Protein AF-A0A376FIH7-F1 (afdb_monomer_lite)

Radius of gyration: 18.2 Å; chains: 1; bounding box: 39×20×49 Å

InterPro domains:
  IPR001567 Peptidase M3A/M3B catalytic domain [PF01432] (1-60)
  IPR024077 Neurolysin/Thimet oligopeptidase, domain 2 [G3DSA:1.10.1370.10] (5-59)
  IPR045090 Peptidase M3A/M3B [PTHR11804] (1-59)

Foldseek 3Di:
DVVLCLDPVSQQVPDADPPPRHGDDPVVSVVCVVCVCPCVVVVVVVVVVVVVVVCVVPVPD

Structure (mmCIF, N/CA/C/O backbone):
data_AF-A0A376FIH7-F1
#
_entry.id   AF-A0A376FIH7-F1
#
loop_
_atom_site.group_PDB
_atom_site.id
_atom_site.type_symbol
_atom_site.label_atom_id
_atom_site.label_alt_id
_atom_site.label_comp_id
_atom_site.label_asym_id
_atom_site.label_entity_id
_atom_site.label_seq_id
_atom_site.pdbx_PDB_ins_code
_atom_site.Cartn_x
_atom_site.Cartn_y
_atom_site.Cartn_z
_at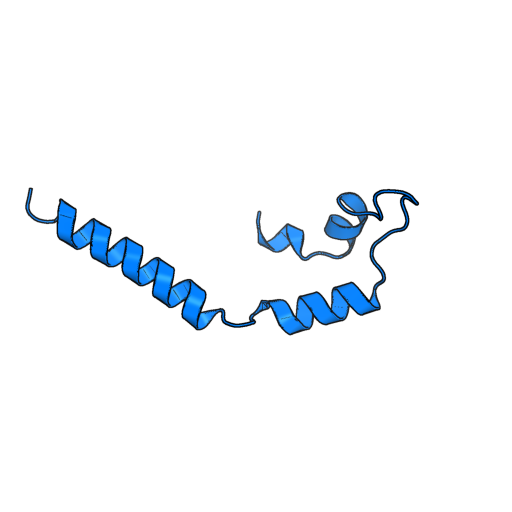om_site.occupancy
_atom_site.B_iso_or_equiv
_atom_site.auth_seq_id
_atom_site.auth_comp_id
_atom_site.auth_asym_id
_atom_site.auth_atom_id
_atom_site.pdbx_PDB_model_num
ATOM 1 N N . MET A 1 1 ? 9.331 -9.395 6.323 1.00 76.81 1 MET A N 1
ATOM 2 C CA . MET A 1 1 ? 8.854 -8.745 7.566 1.00 76.81 1 MET A CA 1
ATOM 3 C C . MET A 1 1 ? 7.481 -8.103 7.395 1.00 76.81 1 MET A C 1
ATOM 5 O O . MET A 1 1 ? 6.689 -8.191 8.315 1.00 76.81 1 MET A O 1
ATOM 9 N N . GLU A 1 2 ? 7.155 -7.549 6.226 1.00 85.62 2 GLU A N 1
ATOM 10 C CA . GLU A 1 2 ? 5.910 -6.797 5.962 1.00 85.62 2 GLU A CA 1
ATOM 11 C C . GLU A 1 2 ? 4.596 -7.549 6.253 1.00 85.62 2 GLU A C 1
ATOM 13 O O . GLU A 1 2 ? 3.601 -6.932 6.618 1.00 85.62 2 GLU A O 1
ATOM 18 N N . ASN A 1 3 ? 4.577 -8.884 6.155 1.00 85.44 3 ASN A N 1
ATOM 19 C CA . ASN A 1 3 ? 3.389 -9.674 6.504 1.00 85.44 3 ASN A CA 1
ATOM 20 C C . ASN A 1 3 ? 3.057 -9.636 8.004 1.00 85.44 3 ASN A C 1
ATOM 22 O O . ASN A 1 3 ? 1.886 -9.716 8.356 1.00 85.44 3 ASN A O 1
ATOM 26 N N . TRP A 1 4 ? 4.061 -9.472 8.870 1.00 87.19 4 TRP A N 1
ATOM 27 C CA . TRP A 1 4 ? 3.878 -9.446 10.324 1.00 87.19 4 TRP A CA 1
ATOM 28 C C . TRP A 1 4 ? 3.078 -8.222 10.784 1.00 87.19 4 TRP A C 1
ATOM 30 O O . TRP A 1 4 ? 2.345 -8.300 11.758 1.00 87.19 4 TRP A O 1
ATOM 40 N N . CYS A 1 5 ? 3.121 -7.122 10.023 1.00 85.69 5 CYS A N 1
ATOM 41 C CA . CYS A 1 5 ? 2.320 -5.919 10.266 1.00 85.69 5 CYS A CA 1
ATOM 42 C C . CYS A 1 5 ? 0.800 -6.138 10.148 1.00 85.69 5 CYS A C 1
ATOM 44 O O . CYS A 1 5 ? 0.042 -5.217 10.432 1.00 85.69 5 CYS A O 1
ATOM 46 N N . TRP A 1 6 ? 0.356 -7.317 9.703 1.00 87.38 6 TRP A N 1
ATOM 47 C CA . TRP A 1 6 ? -1.056 -7.682 9.590 1.00 87.38 6 TRP A CA 1
ATOM 48 C C . TRP A 1 6 ? -1.510 -8.685 10.655 1.00 87.38 6 TRP A C 1
ATOM 50 O O . TRP A 1 6 ? -2.691 -9.022 10.690 1.00 87.38 6 TRP A O 1
ATOM 60 N N . GLU A 1 7 ? -0.601 -9.164 11.508 1.00 89.38 7 GLU A N 1
ATOM 61 C CA . GLU A 1 7 ? -0.949 -10.093 12.581 1.00 89.38 7 GLU A CA 1
ATOM 62 C C . GLU A 1 7 ? -1.598 -9.341 13.754 1.00 89.38 7 GLU A C 1
ATOM 64 O O . GLU A 1 7 ? -1.069 -8.303 14.170 1.00 89.38 7 GLU A O 1
ATOM 69 N N . PRO A 1 8 ? -2.707 -9.846 14.328 1.00 88.62 8 PRO A N 1
ATOM 70 C CA . PRO A 1 8 ? -3.402 -9.181 15.430 1.00 88.62 8 PRO A CA 1
ATOM 71 C C . PRO A 1 8 ? -2.494 -8.871 16.623 1.00 88.62 8 PRO A C 1
ATOM 73 O O . PRO A 1 8 ? -2.519 -7.751 17.128 1.00 88.62 8 PRO A O 1
ATOM 76 N N . ASP A 1 9 ? -1.648 -9.823 17.025 1.00 88.75 9 ASP A N 1
ATOM 77 C CA . ASP A 1 9 ? -0.741 -9.664 18.167 1.00 88.75 9 ASP A CA 1
ATOM 78 C C . ASP A 1 9 ? 0.329 -8.598 17.901 1.00 88.75 9 ASP A C 1
ATOM 80 O O . ASP A 1 9 ? 0.676 -7.813 18.783 1.00 88.75 9 ASP A O 1
ATOM 84 N N . ALA A 1 10 ? 0.826 -8.531 16.663 1.00 88.62 10 ALA A N 1
ATOM 85 C CA . ALA A 1 10 ? 1.792 -7.523 16.252 1.00 88.62 10 ALA A CA 1
ATOM 86 C C . ALA A 1 10 ? 1.159 -6.129 16.250 1.00 88.62 10 ALA A C 1
ATOM 88 O O . ALA A 1 10 ? 1.731 -5.192 16.801 1.00 88.62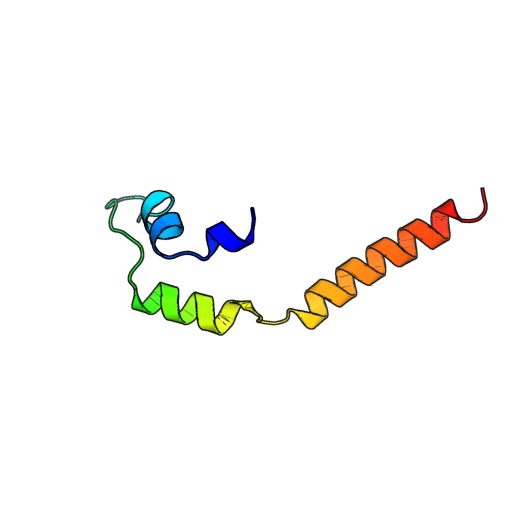 10 ALA A O 1
ATOM 89 N N . LEU A 1 11 ? -0.042 -5.995 15.678 1.00 87.44 11 LEU A N 1
ATOM 90 C CA . LEU A 1 11 ? -0.787 -4.737 15.646 1.00 87.44 11 LEU A CA 1
ATOM 91 C C . LEU A 1 11 ? -1.176 -4.264 17.045 1.00 87.44 11 LEU A C 1
ATOM 93 O O . LEU A 1 11 ? -0.992 -3.089 17.349 1.00 87.44 11 LEU A O 1
ATOM 97 N N . ALA A 1 12 ? -1.643 -5.157 17.916 1.00 87.44 12 ALA A N 1
ATOM 98 C CA . ALA A 1 12 ? -1.945 -4.828 19.307 1.00 87.44 12 ALA A CA 1
ATOM 99 C C . ALA A 1 12 ? -0.697 -4.374 20.083 1.00 87.44 12 ALA A C 1
ATOM 101 O O . ALA A 1 12 ? -0.800 -3.538 20.974 1.00 87.44 12 ALA A O 1
ATOM 102 N N . PHE A 1 13 ? 0.484 -4.892 19.731 1.00 88.06 13 PHE A N 1
ATOM 103 C CA . PHE A 1 13 ? 1.747 -4.485 20.342 1.00 88.06 13 PHE A CA 1
ATOM 104 C C . PHE A 1 13 ? 2.245 -3.114 19.854 1.00 88.06 13 PHE A C 1
ATOM 106 O O . PHE A 1 13 ? 2.810 -2.357 20.642 1.00 88.06 13 PHE A O 1
ATOM 113 N N . ILE A 1 14 ? 2.055 -2.781 18.571 1.00 87.81 14 ILE A N 1
ATOM 114 C CA . ILE A 1 14 ? 2.617 -1.559 17.960 1.00 87.81 14 ILE A CA 1
ATOM 115 C C . ILE A 1 14 ? 1.619 -0.400 17.809 1.00 87.81 14 ILE A C 1
ATOM 117 O O . ILE A 1 14 ? 2.019 0.673 17.357 1.00 87.81 14 ILE A O 1
ATOM 121 N N . SER A 1 15 ? 0.334 -0.593 18.125 1.00 86.56 15 SER A N 1
ATOM 122 C CA . SER A 1 15 ? -0.719 0.408 17.896 1.00 86.56 15 SER A CA 1
ATOM 123 C C . SER A 1 15 ? -1.598 0.657 19.125 1.00 86.56 15 SER A C 1
ATOM 125 O O . SER A 1 15 ? -1.830 -0.233 19.936 1.0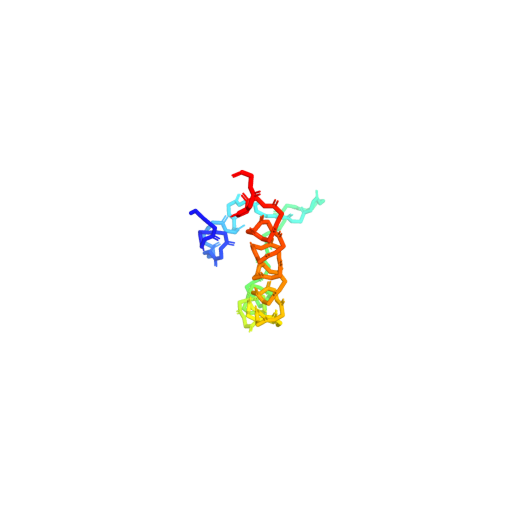0 86.56 15 SER A O 1
ATOM 127 N N . GLY A 1 16 ? -2.108 1.885 19.238 1.00 91.25 16 GLY A N 1
ATOM 128 C CA . GLY A 1 16 ? -3.056 2.318 20.262 1.00 91.25 16 GLY A CA 1
ATOM 129 C C . GLY A 1 16 ? -3.498 3.762 20.016 1.00 91.25 16 GLY A C 1
ATOM 130 O O . GLY A 1 16 ? -2.821 4.511 19.305 1.00 91.25 16 GLY A O 1
ATOM 131 N N . HIS A 1 17 ? -4.649 4.156 20.560 1.00 95.00 17 HIS A N 1
ATOM 132 C CA . HIS A 1 17 ? -5.150 5.523 20.431 1.00 95.00 17 HIS A CA 1
ATOM 133 C C . HIS A 1 17 ? -4.183 6.510 21.102 1.00 95.00 17 HIS A C 1
ATOM 135 O O . HIS A 1 17 ? -3.784 6.305 22.246 1.00 95.00 17 HIS A O 1
ATOM 141 N N . TYR A 1 18 ? -3.810 7.592 20.413 1.00 95.19 18 TYR A N 1
ATOM 142 C CA . TYR A 1 18 ? -2.704 8.451 20.859 1.00 95.19 18 TYR A CA 1
ATOM 143 C C . TYR A 1 18 ? -2.974 9.191 22.181 1.00 95.19 18 TYR A C 1
ATOM 145 O O . TYR A 1 18 ? -2.027 9.550 22.874 1.00 95.19 18 TYR A O 1
ATOM 153 N N . GLU A 1 19 ? -4.244 9.405 22.542 1.00 96.88 19 GLU A N 1
ATOM 154 C CA . GLU A 1 19 ? -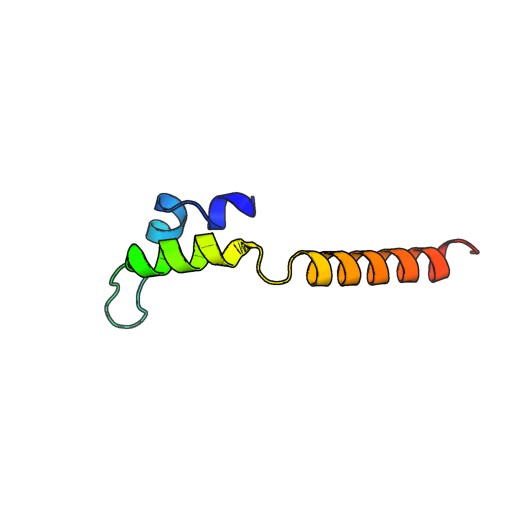4.623 10.064 23.803 1.00 96.88 19 GLU A CA 1
ATOM 155 C C . GLU A 1 19 ? -4.973 9.072 24.912 1.00 96.88 19 GLU A C 1
ATOM 157 O O . GLU A 1 19 ? -4.647 9.303 26.072 1.00 96.88 19 GLU A O 1
ATOM 162 N N . THR A 1 20 ? -5.666 7.982 24.571 1.00 96.06 20 THR A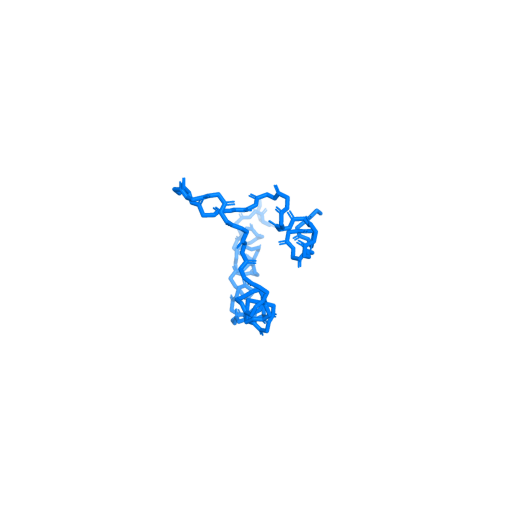 N 1
ATOM 163 C CA . THR A 1 20 ? -6.270 7.069 25.561 1.00 96.06 20 THR A CA 1
ATOM 164 C C . THR A 1 20 ? -5.467 5.788 25.746 1.00 96.06 20 THR A C 1
ATOM 166 O O . THR A 1 20 ? -5.663 5.083 26.731 1.00 96.06 20 THR A O 1
ATOM 169 N N . GLY A 1 21 ? -4.572 5.467 24.811 1.00 92.62 21 GLY A N 1
ATOM 170 C CA . GLY A 1 21 ? -3.818 4.216 24.790 1.00 92.62 21 GLY A CA 1
ATOM 171 C C . GLY A 1 21 ? -4.662 2.980 24.472 1.00 92.62 21 GLY A C 1
ATOM 172 O O . GLY A 1 21 ? -4.131 1.873 24.501 1.00 92.62 21 GLY A O 1
ATOM 173 N N . GLU A 1 22 ? -5.956 3.133 24.175 1.00 93.25 22 GLU A N 1
ATOM 174 C CA . GLU A 1 22 ? -6.830 1.997 23.881 1.00 93.25 22 GLU A CA 1
ATOM 175 C C . GLU A 1 22 ? -6.377 1.258 22.612 1.00 93.25 22 GLU A C 1
ATOM 177 O O . GLU A 1 22 ? -5.990 1.904 21.630 1.00 93.25 22 GLU A O 1
ATOM 182 N N . PRO A 1 23 ? -6.419 -0.086 22.606 1.00 90.50 23 PRO A N 1
ATOM 183 C CA . PRO A 1 23 ? -5.999 -0.875 21.456 1.00 90.50 23 PRO A CA 1
ATOM 184 C C . PRO A 1 23 ? -6.964 -0.704 20.277 1.00 90.50 23 PRO A C 1
ATOM 186 O O . PRO A 1 23 ? -8.129 -0.338 20.446 1.00 90.50 23 PRO A O 1
ATOM 189 N N . LEU A 1 24 ? -6.495 -1.030 19.070 1.00 89.62 24 LEU A N 1
ATOM 190 C CA . LEU A 1 24 ? -7.339 -1.041 17.876 1.00 89.62 24 LEU A CA 1
ATOM 191 C C . LEU A 1 24 ? -8.515 -2.029 18.056 1.00 89.62 24 LEU A C 1
ATOM 193 O O . LEU A 1 24 ? -8.277 -3.218 18.286 1.00 89.62 24 LEU A O 1
ATOM 197 N N . PRO A 1 25 ? -9.777 -1.588 17.898 1.00 91.56 25 PRO A N 1
ATOM 198 C CA . PRO A 1 25 ? -10.932 -2.477 17.943 1.00 91.56 25 PRO A CA 1
ATOM 199 C C . PRO A 1 25 ? -10.851 -3.594 16.900 1.00 91.56 25 PRO A C 1
ATOM 201 O O . PRO A 1 25 ? -10.518 -3.354 15.733 1.00 91.56 25 PRO A O 1
ATOM 204 N N . LYS A 1 26 ? -11.228 -4.812 17.297 1.00 89.88 26 LYS A N 1
ATOM 205 C CA . LYS A 1 26 ? -11.167 -5.997 16.432 1.00 89.88 26 LYS A CA 1
ATOM 206 C C . LYS A 1 26 ? -11.982 -5.815 15.148 1.00 89.88 26 LYS A C 1
ATOM 208 O O . LYS A 1 26 ? -11.529 -6.191 14.072 1.00 89.88 26 LYS A O 1
ATOM 213 N N . GLU A 1 27 ? -13.148 -5.185 15.232 1.00 93.81 27 GLU A N 1
ATOM 214 C CA . GLU A 1 27 ? -14.019 -4.952 14.078 1.00 93.81 27 GLU A CA 1
ATOM 215 C C . GLU A 1 27 ? -13.369 -4.039 13.028 1.00 93.81 27 GLU A C 1
ATOM 217 O O . GLU A 1 27 ? -13.662 -4.156 11.836 1.00 93.81 27 GLU A O 1
ATOM 222 N N . LEU A 1 28 ? -12.498 -3.114 13.447 1.00 92.06 28 LEU A N 1
ATOM 223 C CA . LEU A 1 28 ? -11.736 -2.273 12.523 1.00 92.06 28 LEU A CA 1
ATOM 224 C C . LEU A 1 28 ? -10.594 -3.058 11.880 1.00 92.06 28 LEU A C 1
ATOM 226 O O . LEU A 1 28 ? -10.407 -2.949 10.668 1.00 92.06 28 LEU A O 1
ATOM 230 N N . LEU A 1 29 ? -9.898 -3.897 12.651 1.00 91.06 29 LEU A N 1
ATOM 231 C CA . LEU A 1 29 ? -8.882 -4.799 12.111 1.00 91.06 29 LEU A CA 1
ATOM 232 C C . LEU A 1 29 ? -9.470 -5.738 11.048 1.00 91.06 29 LEU A C 1
ATOM 234 O O . LEU A 1 29 ? -8.922 -5.849 9.954 1.00 91.06 29 LEU A O 1
ATOM 238 N N . ASP A 1 30 ? -10.627 -6.342 11.321 1.00 93.19 30 ASP A N 1
ATOM 239 C CA . ASP A 1 30 ? -11.305 -7.239 10.380 1.00 93.19 30 ASP A CA 1
ATOM 240 C C . ASP A 1 30 ? -11.649 -6.515 9.059 1.00 93.19 30 ASP A C 1
ATOM 242 O O . ASP A 1 30 ? -11.459 -7.063 7.968 1.00 93.19 30 ASP A O 1
ATOM 246 N N . LYS A 1 31 ? -12.077 -5.243 9.128 1.00 95.38 31 LYS A N 1
ATOM 247 C CA . LYS A 1 31 ? -12.306 -4.403 7.937 1.00 95.38 31 LYS A CA 1
ATOM 248 C C . LYS A 1 31 ? -11.013 -4.099 7.180 1.00 95.38 31 LYS A C 1
ATOM 250 O O . LYS A 1 31 ? -11.009 -4.147 5.951 1.00 95.38 31 LYS A O 1
ATOM 255 N N . MET A 1 32 ? -9.922 -3.796 7.886 1.00 93.44 32 MET A N 1
ATOM 256 C CA . MET A 1 32 ? -8.614 -3.549 7.267 1.00 93.44 32 MET A CA 1
ATOM 257 C C . MET A 1 32 ? -8.090 -4.795 6.549 1.00 93.44 32 MET A C 1
ATOM 259 O O . MET A 1 32 ? -7.619 -4.693 5.418 1.00 93.44 32 MET A O 1
ATOM 263 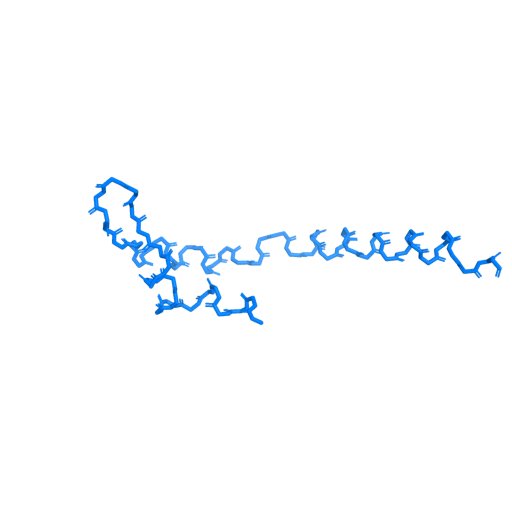N N . LEU A 1 33 ? -8.227 -5.973 7.164 1.00 92.38 33 LEU A N 1
ATOM 264 C CA . LEU A 1 33 ? -7.829 -7.249 6.567 1.00 92.38 33 LEU A CA 1
ATOM 265 C C . LEU A 1 33 ? -8.650 -7.569 5.315 1.00 92.38 33 LEU A C 1
ATOM 267 O O . LEU A 1 33 ? -8.080 -7.951 4.293 1.00 92.38 33 LEU A O 1
ATOM 271 N N . ALA A 1 34 ? -9.966 -7.340 5.350 1.00 95.38 34 ALA A N 1
ATOM 272 C CA . ALA A 1 34 ? -10.824 -7.483 4.174 1.00 95.38 34 ALA A CA 1
ATOM 273 C C . ALA A 1 34 ? -10.413 -6.531 3.032 1.00 95.38 34 ALA A C 1
ATOM 275 O O . ALA A 1 34 ? -10.493 -6.891 1.857 1.00 95.38 34 ALA A O 1
ATOM 276 N N . ALA A 1 35 ? -9.926 -5.335 3.372 1.00 95.56 35 ALA A N 1
ATOM 277 C CA . ALA A 1 35 ? -9.460 -4.331 2.421 1.00 95.56 35 ALA A CA 1
ATOM 278 C C . ALA A 1 35 ? -7.980 -4.477 2.013 1.00 95.56 35 ALA A C 1
ATOM 280 O O . ALA A 1 35 ? -7.523 -3.715 1.163 1.00 95.56 35 ALA A O 1
ATOM 281 N N . LYS A 1 36 ? -7.227 -5.449 2.553 1.00 92.81 36 LYS A N 1
ATOM 282 C CA . LYS A 1 36 ? -5.767 -5.590 2.351 1.00 92.81 36 LYS A CA 1
ATOM 283 C C . LYS A 1 36 ? -5.337 -5.572 0.880 1.00 92.81 36 LYS A C 1
ATOM 285 O O . LYS A 1 36 ? -4.266 -5.071 0.556 1.00 92.81 36 LYS A O 1
ATOM 290 N N . ASN A 1 37 ? -6.171 -6.110 -0.008 1.00 94.44 37 ASN A N 1
ATOM 291 C CA . ASN A 1 37 ? -5.879 -6.216 -1.440 1.00 94.44 37 ASN A CA 1
ATOM 292 C C . ASN A 1 37 ? -6.565 -5.134 -2.288 1.00 94.44 37 ASN A C 1
ATOM 294 O O . ASN A 1 37 ? -6.623 -5.254 -3.516 1.00 94.44 37 ASN A O 1
ATOM 298 N N . TYR A 1 38 ? -7.103 -4.086 -1.661 1.00 95.81 38 TYR A N 1
ATOM 299 C CA . TYR A 1 38 ? -7.709 -2.972 -2.375 1.00 95.81 38 TYR A CA 1
ATOM 300 C C . TYR A 1 38 ? -6.700 -2.368 -3.362 1.00 95.81 38 TYR A C 1
ATOM 302 O O . TYR A 1 38 ? -5.609 -1.953 -2.984 1.00 95.81 38 TYR A O 1
ATOM 310 N N . GLN A 1 39 ? -7.056 -2.372 -4.650 1.00 96.94 39 GLN A N 1
ATOM 311 C CA . GLN A 1 39 ? -6.211 -1.897 -5.754 1.00 96.94 39 GLN A CA 1
ATOM 312 C C . GLN A 1 39 ? -4.824 -2.565 -5.882 1.00 96.94 39 GLN A C 1
ATOM 314 O O . GLN A 1 39 ? -3.942 -2.010 -6.540 1.00 96.94 39 GLN A O 1
ATOM 319 N N . ALA A 1 40 ? -4.625 -3.781 -5.357 1.00 96.31 40 ALA A N 1
ATOM 320 C CA . ALA A 1 40 ? -3.329 -4.470 -5.419 1.00 96.31 40 ALA A CA 1
ATOM 321 C C . ALA A 1 40 ? -2.761 -4.575 -6.851 1.00 96.31 40 ALA A C 1
ATOM 323 O O . ALA A 1 40 ? -1.567 -4.378 -7.064 1.00 96.31 40 ALA A O 1
ATOM 324 N N . ALA A 1 41 ? -3.614 -4.797 -7.858 1.00 97.06 41 ALA A N 1
ATOM 325 C CA . ALA A 1 41 ? -3.192 -4.834 -9.260 1.00 97.06 41 ALA A CA 1
ATOM 326 C C . ALA A 1 41 ? -2.618 -3.492 -9.753 1.00 97.06 41 ALA A C 1
ATOM 328 O O . ALA A 1 41 ? -1.611 -3.483 -10.456 1.00 97.06 41 ALA A O 1
ATOM 329 N N . MET A 1 42 ? -3.215 -2.362 -9.358 1.00 98.06 42 MET A N 1
ATOM 330 C CA . MET A 1 42 ? -2.711 -1.030 -9.718 1.00 98.06 42 MET A CA 1
ATOM 331 C C . MET A 1 42 ? -1.371 -0.741 -9.043 1.00 98.06 42 MET A C 1
ATOM 333 O O . MET A 1 42 ? -0.469 -0.195 -9.678 1.00 98.06 42 MET A O 1
ATOM 337 N N . PHE A 1 43 ? -1.218 -1.153 -7.781 1.00 97.38 43 PHE A N 1
ATOM 338 C CA . PHE A 1 43 ? 0.056 -1.056 -7.074 1.00 97.38 43 PHE A CA 1
ATOM 339 C C . PHE A 1 43 ? 1.158 -1.844 -7.797 1.00 97.38 43 PHE A C 1
ATOM 341 O O . PHE A 1 43 ? 2.220 -1.292 -8.082 1.00 97.38 43 PHE A O 1
ATOM 348 N N . ILE A 1 44 ? 0.888 -3.100 -8.171 1.00 98.00 44 ILE A N 1
ATOM 349 C CA . ILE A 1 44 ? 1.845 -3.932 -8.914 1.00 98.00 44 ILE A CA 1
ATOM 350 C C . ILE A 1 44 ? 2.153 -3.339 -10.291 1.00 98.00 44 ILE A C 1
ATOM 352 O O . ILE A 1 44 ? 3.320 -3.272 -10.672 1.00 98.00 44 ILE A O 1
ATOM 356 N N . LEU A 1 45 ? 1.144 -2.856 -11.023 1.00 98.44 45 LEU A N 1
ATOM 357 C CA . LEU A 1 45 ? 1.349 -2.231 -12.331 1.00 98.44 45 LEU A CA 1
ATOM 358 C C . LEU A 1 45 ? 2.314 -1.041 -12.246 1.00 98.44 45 LEU A C 1
ATOM 360 O O . LEU A 1 45 ? 3.199 -0.908 -13.090 1.00 98.44 45 LEU A O 1
ATOM 364 N N . ARG A 1 46 ? 2.199 -0.221 -11.197 1.00 98.25 46 ARG A N 1
ATOM 365 C CA . ARG A 1 46 ? 3.111 0.905 -10.964 1.00 98.25 46 ARG A CA 1
ATOM 366 C C . ARG A 1 46 ? 4.545 0.448 -10.675 1.00 98.25 46 ARG A C 1
ATOM 368 O O . ARG A 1 46 ? 5.483 1.059 -11.177 1.00 98.25 46 ARG A O 1
ATOM 375 N N . GLN A 1 47 ? 4.727 -0.634 -9.915 1.00 98.44 47 GLN A N 1
ATOM 376 C CA . GLN A 1 47 ? 6.059 -1.209 -9.674 1.00 98.44 47 GLN A CA 1
ATOM 377 C C . GLN A 1 47 ? 6.687 -1.755 -10.964 1.00 98.44 47 GLN A C 1
ATOM 379 O O . GLN A 1 47 ? 7.869 -1.530 -11.222 1.00 98.44 47 GLN A O 1
ATOM 384 N N . LEU A 1 48 ? 5.890 -2.416 -11.810 1.00 98.38 48 LEU A N 1
ATOM 385 C CA . LEU A 1 48 ? 6.344 -2.879 -13.124 1.00 98.38 48 LEU A CA 1
ATOM 386 C C . LEU A 1 48 ? 6.755 -1.709 -14.021 1.00 98.38 48 LEU A C 1
ATOM 388 O O . LEU A 1 48 ? 7.765 -1.798 -14.712 1.00 98.38 48 LEU A O 1
ATOM 392 N N . GLU A 1 49 ? 6.008 -0.605 -13.996 1.00 98.31 49 GLU A N 1
ATOM 393 C CA . GLU A 1 49 ? 6.355 0.602 -14.746 1.00 98.31 49 GLU A CA 1
ATOM 394 C C . GLU A 1 49 ? 7.729 1.149 -14.335 1.00 98.31 49 GLU A C 1
ATOM 396 O O . GLU A 1 49 ? 8.551 1.436 -15.207 1.00 98.31 49 GLU A O 1
ATOM 401 N N . PHE A 1 50 ? 8.009 1.227 -13.028 1.00 98.12 50 PHE A N 1
ATOM 402 C CA . PHE A 1 50 ? 9.320 1.644 -12.528 1.00 98.12 50 PHE A CA 1
ATOM 403 C C . PHE A 1 50 ? 10.441 0.701 -12.971 1.00 98.12 50 PHE A C 1
ATOM 405 O O . PHE A 1 50 ? 11.456 1.173 -13.481 1.00 98.12 50 PHE A O 1
ATOM 412 N N . GLY A 1 51 ? 10.249 -0.617 -12.849 1.00 97.88 51 GLY A N 1
ATOM 413 C CA . GLY A 1 51 ? 11.253 -1.597 -13.280 1.00 97.88 51 GLY A CA 1
ATOM 414 C C . GLY A 1 51 ? 11.518 -1.558 -14.790 1.00 97.88 51 GLY A C 1
ATOM 415 O O . GLY A 1 51 ? 12.662 -1.617 -15.233 1.00 97.88 51 GLY A O 1
ATOM 416 N N . LEU A 1 52 ? 10.473 -1.392 -15.604 1.00 97.44 52 LEU A N 1
ATOM 417 C CA . LEU A 1 52 ? 10.616 -1.266 -17.057 1.00 97.44 52 LEU A CA 1
ATOM 418 C C . LEU A 1 52 ? 11.296 0.044 -17.463 1.00 97.44 52 LEU A C 1
ATOM 420 O O . LEU A 1 52 ? 12.066 0.057 -18.424 1.00 97.44 52 LEU A O 1
ATOM 424 N N . PHE A 1 53 ? 10.999 1.144 -16.769 1.00 97.19 53 PHE A N 1
ATOM 425 C CA . PHE A 1 53 ? 11.685 2.416 -16.974 1.00 97.19 53 PHE A CA 1
ATOM 426 C C . PHE A 1 53 ? 13.182 2.286 -16.667 1.00 97.19 53 PHE A C 1
ATOM 428 O O . PHE A 1 53 ? 14.002 2.662 -17.506 1.00 97.19 53 PHE A O 1
ATOM 435 N N . ASP A 1 54 ? 13.523 1.687 -15.525 1.00 97.50 54 ASP A N 1
ATOM 436 C CA . ASP A 1 54 ? 14.905 1.446 -15.109 1.00 97.50 54 ASP A CA 1
ATOM 437 C C . ASP A 1 54 ? 15.679 0.611 -16.142 1.00 97.50 54 ASP A C 1
ATOM 439 O O . ASP A 1 54 ? 16.729 1.033 -16.631 1.00 97.50 54 ASP A O 1
ATOM 443 N N . PHE A 1 55 ? 15.115 -0.518 -16.583 1.00 96.88 55 PHE A N 1
ATOM 444 C CA . PHE A 1 55 ? 15.745 -1.341 -17.615 1.00 96.88 55 PHE A CA 1
ATOM 445 C C . PHE A 1 55 ? 15.934 -0.594 -18.935 1.00 96.88 55 PHE A C 1
ATOM 447 O O . PHE A 1 55 ? 16.982 -0.720 -19.563 1.00 96.88 55 PHE A O 1
ATOM 454 N N . ARG A 1 56 ? 14.957 0.207 -19.377 1.00 95.81 56 ARG A N 1
ATOM 455 C CA . ARG A 1 56 ? 15.087 0.976 -20.628 1.00 95.81 56 ARG A CA 1
ATOM 456 C C . ARG A 1 56 ? 16.214 2.000 -20.574 1.00 95.81 56 ARG A C 1
ATOM 458 O O . ARG A 1 56 ? 16.849 2.222 -21.602 1.00 95.81 56 ARG A O 1
ATOM 465 N N . LEU A 1 57 ? 16.441 2.612 -19.414 1.00 95.88 57 LEU A N 1
ATOM 466 C CA . LEU A 1 57 ? 17.490 3.610 -19.238 1.00 95.88 57 LEU A CA 1
ATOM 467 C C . LEU A 1 57 ? 18.887 2.973 -19.222 1.00 95.88 57 LEU A C 1
ATOM 469 O O . LEU A 1 57 ? 19.813 3.528 -19.808 1.00 95.88 57 LEU A O 1
ATOM 473 N N . HIS A 1 58 ? 19.027 1.798 -18.604 1.00 95.56 58 HIS A N 1
ATOM 474 C CA . HIS A 1 58 ? 20.334 1.194 -18.327 1.00 95.56 58 HIS A CA 1
ATOM 475 C C . HIS A 1 58 ? 20.739 0.045 -19.269 1.00 95.56 58 HIS A C 1
ATOM 477 O O . HIS A 1 58 ? 21.905 -0.333 -19.293 1.00 95.56 58 HIS A O 1
ATOM 483 N N . ALA A 1 59 ? 19.832 -0.511 -20.081 1.00 89.94 59 ALA A N 1
ATOM 484 C CA . ALA A 1 59 ? 20.127 -1.682 -20.923 1.00 89.94 59 ALA A CA 1
ATOM 485 C C . ALA A 1 59 ? 20.983 -1.409 -22.179 1.00 89.94 59 ALA A C 1
ATOM 487 O O . ALA A 1 59 ? 21.278 -2.347 -22.919 1.00 89.94 59 ALA A O 1
ATOM 488 N N . ARG A 1 60 ? 21.338 -0.152 -22.478 1.00 66.56 60 ARG A N 1
ATOM 489 C CA . ARG A 1 60 ? 22.145 0.219 -23.663 1.00 66.56 60 ARG A CA 1
ATOM 490 C C . ARG A 1 60 ? 23.340 1.119 -23.337 1.00 66.56 60 ARG A C 1
ATOM 492 O O . ARG A 1 60 ? 23.732 1.926 -24.179 1.00 66.56 60 ARG A O 1
ATOM 499 N N . VAL A 1 61 ? 23.874 1.002 -22.124 1.00 56.09 61 VAL A N 1
ATOM 500 C CA . VAL A 1 61 ? 25.185 1.573 -21.784 1.00 56.09 61 VAL A CA 1
ATOM 501 C C . VAL A 1 61 ? 26.285 0.648 -22.287 1.00 56.09 61 VAL A C 1
ATOM 503 O O . VAL A 1 61 ? 26.120 -0.583 -22.133 1.00 56.09 61 VAL A O 1
#

Sequence (61 aa):
MENWCWEPDALAFISGHYETGEPLPKELLDKMLAAKNYQAAMFILRQLEFGLFDFRLHARV

Organism: Enterobacter asburiae (NCBI:txid61645)

Secondary structure (DSSP, 8-state):
-GGGGGSHHHHHHH---TTT-PPPPHHHHHHHHHTTTTTHHHHHHHHHHHHHHHHHHHTT-

pLDDT: mean 91.94, std 7.27, range [56.09, 98.44]